Protein AF-A0A0L0BUT6-F1 (afdb_monomer_lite)

Foldseek 3Di:
DDDDDDDDDPPDPPPPPPPPPPPVPQAAEDEPAQVQDEEEDADADSQRHQYYHNANYAYAEYAAQRNQNHAEYHHAHYNHPYYHHNPNRHPYYHHYHD

Organism: Lucilia cuprina (NCBI:txid7375)

Structure (mmCIF, N/CA/C/O backbone):
data_AF-A0A0L0BUT6-F1
#
_entry.id   AF-A0A0L0BUT6-F1
#
loop_
_atom_site.group_PDB
_atom_site.id
_atom_site.type_symbol
_atom_site.label_atom_id
_atom_site.label_alt_id
_atom_site.label_comp_id
_atom_site.label_asym_id
_atom_site.label_entity_id
_atom_site.label_seq_id
_atom_site.pdbx_PDB_ins_code
_atom_site.Cartn_x
_atom_site.Cartn_y
_atom_site.Cartn_z
_atom_site.occupancy
_atom_site.B_iso_or_equiv
_atom_site.auth_seq_id
_atom_site.auth_comp_id
_atom_site.auth_asym_id
_atom_site.auth_atom_id
_atom_site.pdbx_PDB_model_num
ATOM 1 N N . MET A 1 1 ? 26.945 46.837 67.614 1.00 44.69 1 MET A N 1
ATOM 2 C CA . MET A 1 1 ? 27.084 45.726 66.651 1.00 44.69 1 MET A CA 1
ATOM 3 C C . MET A 1 1 ? 26.321 46.116 65.400 1.00 44.69 1 MET A C 1
ATOM 5 O O . MET A 1 1 ? 25.118 46.314 65.475 1.00 44.69 1 MET A O 1
ATOM 9 N N . LYS A 1 2 ? 27.062 46.406 64.328 1.00 36.34 2 LYS A N 1
ATOM 10 C CA . LYS A 1 2 ? 26.569 46.917 63.047 1.00 36.34 2 LYS A CA 1
ATOM 11 C C . LYS A 1 2 ? 26.302 45.736 62.104 1.00 36.34 2 LYS A C 1
ATOM 13 O O . LYS A 1 2 ? 27.149 44.863 61.997 1.00 36.34 2 LYS A O 1
ATOM 18 N N . THR A 1 3 ? 25.106 45.751 61.526 1.00 29.81 3 THR A N 1
ATOM 19 C CA . THR A 1 3 ? 24.750 45.540 60.112 1.00 29.81 3 THR A CA 1
ATOM 20 C C . THR A 1 3 ? 25.440 44.460 59.251 1.00 29.81 3 THR A C 1
ATOM 22 O O . THR A 1 3 ? 26.644 44.503 59.037 1.00 29.81 3 THR A O 1
ATOM 25 N N . ASN A 1 4 ? 24.560 43.695 58.582 1.00 29.67 4 ASN A N 1
ATOM 26 C CA . ASN A 1 4 ? 24.553 43.311 57.159 1.00 29.67 4 ASN A CA 1
ATOM 27 C C . ASN A 1 4 ? 25.234 42.035 56.623 1.00 29.67 4 ASN A C 1
ATOM 29 O O . ASN A 1 4 ? 26.307 41.623 57.037 1.00 29.67 4 ASN A O 1
ATOM 33 N N . GLU A 1 5 ? 24.542 41.531 55.586 1.00 42.84 5 GLU A N 1
ATOM 34 C CA . GLU A 1 5 ? 24.992 40.721 54.444 1.00 42.84 5 GLU A CA 1
ATOM 35 C C . GLU A 1 5 ? 25.026 39.191 54.580 1.00 42.84 5 GLU A C 1
ATOM 37 O O . GLU A 1 5 ? 26.068 38.566 54.743 1.00 42.84 5 GLU A O 1
ATOM 42 N N . LYS A 1 6 ? 23.867 38.570 54.310 1.00 43.19 6 LYS A N 1
ATOM 43 C CA . LYS A 1 6 ? 23.824 37.395 53.429 1.00 43.19 6 LYS A CA 1
ATOM 44 C C . LYS A 1 6 ? 22.771 37.579 52.341 1.00 43.19 6 LYS A C 1
ATOM 46 O O . LYS A 1 6 ? 21.588 37.770 52.600 1.00 43.19 6 LYS A O 1
ATOM 51 N N . LEU A 1 7 ? 23.291 37.590 51.124 1.00 46.34 7 LEU A N 1
ATOM 52 C CA . LEU A 1 7 ? 22.618 37.683 49.847 1.00 46.34 7 LEU A CA 1
ATOM 53 C C . LEU A 1 7 ? 22.160 36.271 49.456 1.00 46.34 7 LEU A C 1
ATOM 55 O O . LEU A 1 7 ? 22.895 35.572 48.769 1.00 46.34 7 LEU A O 1
ATOM 59 N N . ASP A 1 8 ? 20.979 35.840 49.897 1.00 47.28 8 ASP A N 1
ATOM 60 C CA . ASP A 1 8 ? 20.407 34.575 49.428 1.00 47.28 8 ASP A CA 1
ATOM 61 C C . ASP A 1 8 ? 19.383 34.869 48.331 1.00 47.28 8 ASP A C 1
ATOM 63 O O . ASP A 1 8 ? 18.284 35.382 48.545 1.00 47.28 8 ASP A O 1
ATOM 67 N N . GLN A 1 9 ? 19.838 34.609 47.109 1.00 44.16 9 GLN A N 1
ATOM 68 C CA . GLN A 1 9 ? 19.078 34.681 45.875 1.00 44.16 9 GLN A CA 1
ATOM 69 C C . GLN A 1 9 ? 17.807 33.836 46.012 1.00 44.16 9 GLN A C 1
ATOM 71 O O . GLN A 1 9 ? 17.872 32.662 46.372 1.00 44.16 9 GLN A O 1
ATOM 76 N N . GL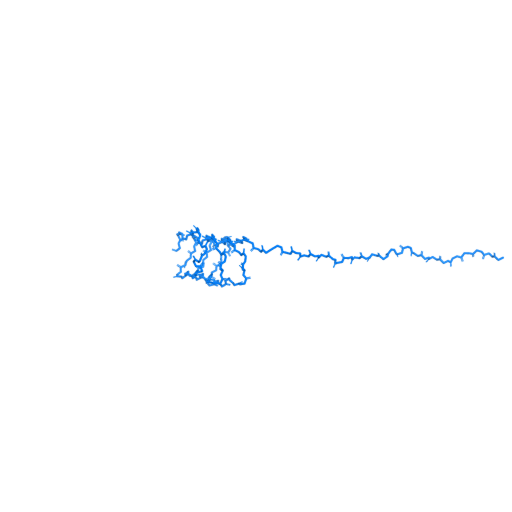N A 1 10 ? 16.654 34.411 45.666 1.00 43.03 10 GLN A N 1
ATOM 77 C CA . GLN A 1 10 ? 15.445 33.634 45.404 1.00 43.03 10 GLN A CA 1
ATOM 78 C C . GLN A 1 10 ? 15.656 32.809 44.127 1.00 43.03 10 GLN A C 1
ATOM 80 O O . GLN A 1 10 ? 15.236 33.203 43.042 1.00 43.03 10 GLN A O 1
ATOM 85 N N . GLN A 1 11 ? 16.322 31.662 44.242 1.00 48.66 11 GLN A N 1
ATOM 86 C CA . GLN A 1 11 ? 16.166 30.580 43.280 1.00 48.66 11 GLN A CA 1
ATOM 87 C C . GLN A 1 11 ? 14.950 29.771 43.723 1.00 48.66 11 GLN A C 1
ATOM 89 O O . GLN A 1 11 ? 15.016 28.933 44.618 1.00 48.66 11 GLN A O 1
ATOM 94 N N . GLN A 1 12 ? 13.812 30.075 43.099 1.00 43.03 12 GLN A N 1
ATOM 95 C CA . GLN A 1 12 ? 12.718 29.117 42.980 1.00 43.03 12 GLN A CA 1
ATOM 96 C C . GLN A 1 12 ? 13.322 27.814 42.436 1.00 43.03 12 GLN A C 1
ATOM 98 O O . GLN A 1 12 ? 14.081 27.889 41.462 1.00 43.03 12 GLN A O 1
ATOM 103 N N . PRO A 1 13 ? 13.013 26.627 42.983 1.00 42.94 13 PRO A N 1
ATOM 104 C CA . PRO A 1 13 ? 13.231 25.426 42.208 1.00 42.94 13 PRO A CA 1
ATOM 105 C C . PRO A 1 13 ? 12.336 25.566 40.977 1.00 42.94 13 PRO A C 1
ATOM 107 O O . PRO A 1 13 ? 11.113 25.452 41.059 1.00 42.94 13 PRO A O 1
ATOM 110 N N . VAL A 1 14 ? 12.942 25.845 39.823 1.00 52.25 14 VAL A N 1
ATOM 111 C CA . VAL A 1 14 ? 12.356 25.479 38.539 1.00 52.25 14 VAL A CA 1
ATOM 112 C C . VAL A 1 14 ? 12.303 23.959 38.532 1.00 52.25 14 VAL A C 1
ATOM 114 O O . VAL A 1 14 ? 13.162 23.276 37.983 1.00 52.25 14 VAL A O 1
ATOM 117 N N . ASN A 1 15 ? 11.283 23.427 39.202 1.00 47.84 15 ASN A N 1
ATOM 118 C CA . ASN A 1 15 ? 10.729 22.126 38.904 1.00 47.84 15 ASN A CA 1
ATOM 119 C C . ASN A 1 15 ? 10.201 22.237 37.474 1.00 47.84 15 ASN A C 1
ATOM 121 O O . ASN A 1 15 ? 9.024 22.502 37.241 1.00 47.84 15 ASN A O 1
ATOM 125 N N . GLY A 1 16 ? 11.111 22.095 36.512 1.00 45.97 16 GLY A N 1
ATOM 126 C CA . GLY A 1 16 ? 10.782 21.661 35.172 1.00 45.97 16 GLY A CA 1
ATOM 127 C C . GLY A 1 16 ? 10.235 20.255 35.316 1.00 45.97 16 GLY A C 1
ATOM 128 O O . GLY A 1 16 ? 10.974 19.280 35.225 1.00 45.97 16 GLY A O 1
ATOM 129 N N . SER A 1 17 ? 8.948 20.163 35.632 1.00 49.50 17 SER A N 1
ATOM 130 C CA . SER A 1 17 ? 8.168 18.953 35.479 1.00 49.50 17 SER A CA 1
ATOM 131 C C . SER A 1 17 ? 8.202 18.603 33.997 1.00 49.50 17 SER A C 1
ATOM 133 O O . SER A 1 17 ? 7.361 19.056 33.221 1.00 49.50 17 SER A O 1
ATOM 135 N N . SER A 1 18 ? 9.192 17.813 33.590 1.00 54.66 18 SER A N 1
ATOM 136 C CA . SER A 1 18 ? 9.127 16.992 32.387 1.00 54.66 18 SER A CA 1
ATOM 137 C C . SER A 1 18 ? 8.135 15.858 32.648 1.00 54.66 18 SER A C 1
ATOM 139 O O . SER A 1 18 ? 8.496 14.688 32.689 1.00 54.66 18 SER A O 1
ATOM 141 N N . ASP A 1 19 ? 6.890 16.238 32.913 1.00 48.06 19 ASP A N 1
ATOM 142 C CA . ASP A 1 19 ? 5.729 15.367 32.846 1.00 48.06 19 ASP A CA 1
ATOM 143 C C . ASP A 1 19 ? 4.998 15.715 31.547 1.00 48.06 19 ASP A C 1
ATOM 145 O O . ASP A 1 19 ? 3.839 16.119 31.517 1.00 48.06 19 ASP A O 1
ATOM 149 N N . SER A 1 20 ? 5.731 15.637 30.434 1.00 55.78 20 SER A N 1
ATOM 150 C CA . SER A 1 20 ? 5.107 15.421 29.141 1.00 55.78 20 SER A CA 1
ATOM 151 C C . SER A 1 20 ? 4.722 13.951 29.126 1.00 55.78 20 SER A C 1
ATOM 153 O O . SER A 1 20 ? 5.454 13.086 28.643 1.00 55.78 20 SER A O 1
ATOM 155 N N . SER A 1 21 ? 3.559 13.671 29.709 1.00 50.88 21 SER A N 1
ATOM 156 C CA . SER A 1 21 ? 2.720 12.553 29.308 1.00 50.88 21 SER A CA 1
ATOM 157 C C . SER A 1 21 ? 2.394 12.735 27.825 1.00 50.88 21 SER A C 1
ATOM 159 O O . SER A 1 21 ? 1.293 13.117 27.437 1.00 50.88 21 SER A O 1
ATOM 161 N N . ASP A 1 22 ? 3.391 12.483 26.978 1.00 56.47 22 ASP A N 1
ATOM 162 C CA . ASP A 1 22 ? 3.258 12.343 25.542 1.00 56.47 22 ASP A CA 1
ATOM 163 C C . ASP A 1 22 ? 2.472 11.052 25.315 1.00 56.47 22 ASP A C 1
ATOM 165 O O . ASP A 1 22 ? 2.999 10.016 24.910 1.00 56.47 22 ASP A O 1
ATOM 169 N N . GLN A 1 23 ? 1.169 11.095 25.598 1.00 58.72 23 GLN A N 1
ATOM 170 C CA . GLN A 1 23 ? 0.215 10.213 24.954 1.00 58.72 23 GLN A CA 1
ATOM 171 C C . GLN A 1 23 ? 0.212 10.599 23.476 1.00 58.72 23 GLN A C 1
ATOM 173 O O . GLN A 1 23 ? -0.698 11.277 22.995 1.00 58.72 23 GLN A O 1
ATOM 178 N N . GLN A 1 24 ? 1.269 10.208 22.758 1.00 64.56 24 GLN A N 1
ATOM 179 C CA . GLN A 1 24 ? 1.285 10.254 21.310 1.00 64.56 24 GLN A CA 1
ATOM 180 C C . GLN A 1 24 ? 0.128 9.378 20.860 1.00 64.56 24 GLN A C 1
ATOM 182 O O . GLN A 1 24 ? 0.138 8.155 21.005 1.00 64.56 24 GLN A O 1
ATOM 187 N N . GLN A 1 25 ? -0.922 10.046 20.395 1.00 76.25 25 GLN A N 1
ATOM 188 C CA . GLN A 1 25 ? -2.069 9.378 19.820 1.00 76.25 25 GLN A CA 1
ATOM 189 C C . GLN A 1 25 ? -1.562 8.495 18.677 1.00 76.25 25 GLN A C 1
ATOM 191 O O . GLN A 1 25 ? -0.715 8.939 17.894 1.00 76.25 25 GLN A O 1
ATOM 196 N N . PRO A 1 26 ? -2.039 7.245 18.580 1.00 88.31 26 PRO A N 1
ATOM 197 C CA . PRO A 1 26 ? -1.562 6.340 17.553 1.00 88.31 26 PRO A CA 1
ATOM 198 C C . PRO A 1 26 ? -1.823 6.934 16.164 1.00 88.31 26 PRO A C 1
ATOM 200 O O . PRO A 1 26 ? -2.894 7.488 15.904 1.00 88.31 26 PRO A O 1
ATOM 203 N N . LEU A 1 27 ? -0.836 6.827 15.272 1.00 89.62 27 LEU A N 1
ATOM 204 C CA . LEU A 1 27 ? -0.925 7.370 13.920 1.00 89.62 27 LEU A CA 1
ATOM 205 C C . LEU A 1 27 ? -2.010 6.631 13.126 1.00 89.62 27 LEU A C 1
ATOM 207 O O . LEU A 1 27 ? -1.913 5.424 12.918 1.00 89.62 27 LEU A O 1
ATOM 211 N N . LYS A 1 28 ? -3.033 7.369 12.679 1.00 95.25 28 LYS A N 1
ATOM 212 C CA . LYS A 1 28 ? -4.164 6.817 11.910 1.00 95.25 28 LYS A CA 1
ATOM 213 C C . LYS A 1 28 ? -4.068 7.064 10.413 1.00 95.25 28 LYS A C 1
ATOM 215 O O . LYS A 1 28 ? -4.559 6.264 9.628 1.00 95.25 28 LYS A O 1
ATOM 220 N N . SER A 1 29 ? -3.442 8.168 10.022 1.00 96.00 29 SER A N 1
ATOM 221 C CA . SER A 1 29 ? -3.295 8.563 8.627 1.00 96.00 29 SER A CA 1
ATOM 222 C C . SER A 1 29 ? -1.860 8.975 8.367 1.00 96.00 29 SER A C 1
ATOM 224 O O . SER A 1 29 ? -1.263 9.692 9.174 1.00 96.00 29 SER A O 1
ATOM 226 N N . PHE A 1 30 ? -1.311 8.509 7.253 1.00 95.12 30 PHE A N 1
ATOM 227 C CA . PHE A 1 30 ? 0.035 8.846 6.829 1.00 95.12 30 PHE A CA 1
ATOM 228 C C . PHE A 1 30 ? 0.080 9.029 5.316 1.00 95.12 30 PHE A C 1
ATOM 230 O O . PHE A 1 30 ? -0.536 8.269 4.569 1.00 95.12 30 PHE A O 1
ATOM 237 N N . SER A 1 31 ? 0.804 10.053 4.871 1.00 96.31 31 SER A N 1
ATOM 238 C CA . SER A 1 31 ? 0.957 10.374 3.458 1.00 96.31 31 SER A CA 1
ATOM 239 C C . SER A 1 31 ? 2.428 10.521 3.113 1.00 96.31 31 SER A C 1
ATOM 241 O O . SER A 1 31 ? 3.157 11.282 3.745 1.00 96.31 31 SER A O 1
ATOM 243 N N . LEU A 1 32 ? 2.824 9.795 2.078 1.00 95.50 32 LEU A N 1
ATOM 244 C CA . LEU A 1 32 ? 4.117 9.833 1.418 1.00 95.50 32 LEU A CA 1
ATOM 245 C C . LEU A 1 32 ? 3.970 10.283 -0.039 1.00 95.50 32 LEU A C 1
ATOM 247 O O . LEU A 1 32 ? 4.856 10.025 -0.853 1.00 95.50 32 LEU A O 1
ATOM 251 N N . LYS A 1 33 ? 2.868 10.954 -0.379 1.00 97.44 33 LYS A N 1
ATOM 252 C CA . LYS A 1 33 ? 2.598 11.418 -1.737 1.00 97.44 33 LYS A CA 1
ATOM 253 C C . LYS A 1 33 ? 3.740 12.286 -2.287 1.00 97.44 33 LYS A C 1
ATOM 255 O O . LYS A 1 33 ? 4.145 13.230 -1.611 1.00 97.44 33 LYS A O 1
ATOM 260 N N . GLY A 1 34 ? 4.190 12.026 -3.516 1.00 97.50 34 GLY A N 1
ATOM 261 C CA . GLY A 1 34 ? 5.071 12.953 -4.239 1.00 97.50 34 GLY A CA 1
ATOM 262 C C . GLY A 1 34 ? 6.521 13.001 -3.745 1.00 97.50 34 GLY A C 1
ATOM 263 O O . GLY A 1 34 ? 7.143 14.058 -3.814 1.00 97.50 34 GLY A O 1
ATOM 264 N N . ASN A 1 35 ? 7.062 11.894 -3.226 1.00 95.44 35 ASN A N 1
ATOM 265 C CA . ASN A 1 35 ? 8.389 11.842 -2.595 1.00 95.44 35 ASN A CA 1
ATOM 266 C C . ASN A 1 35 ? 9.455 11.089 -3.411 1.00 95.44 35 ASN A C 1
ATOM 268 O O . ASN A 1 35 ? 10.515 10.779 -2.872 1.00 95.44 35 ASN A O 1
ATOM 272 N N . GLN A 1 36 ? 9.200 10.799 -4.695 1.00 95.75 36 GLN A N 1
ATOM 273 C CA . GLN A 1 36 ? 10.126 10.073 -5.587 1.00 95.75 36 GLN A CA 1
ATOM 274 C C . GLN A 1 36 ? 10.627 8.740 -4.993 1.00 95.75 36 GLN A C 1
ATOM 276 O O . GLN A 1 36 ? 11.732 8.281 -5.287 1.00 95.75 36 GLN A O 1
ATOM 281 N N . LEU A 1 37 ? 9.830 8.123 -4.116 1.00 95.06 37 LEU A N 1
ATOM 282 C CA . LEU A 1 37 ? 10.181 6.864 -3.467 1.00 95.06 37 LEU A CA 1
ATOM 283 C C . LEU A 1 37 ? 10.224 5.757 -4.517 1.00 95.06 37 LEU A C 1
ATOM 285 O O . LEU A 1 37 ? 9.340 5.698 -5.360 1.00 95.06 37 LEU A O 1
ATOM 289 N N . SER A 1 38 ? 11.226 4.885 -4.473 1.00 95.12 38 SER A N 1
ATOM 290 C CA . SER A 1 38 ? 11.406 3.820 -5.465 1.00 95.12 38 SER A CA 1
ATOM 291 C C . SER A 1 38 ? 11.774 2.491 -4.815 1.00 95.12 38 SER A C 1
ATOM 293 O O . SER A 1 38 ? 12.165 2.434 -3.647 1.00 95.12 38 SER A O 1
ATOM 295 N N . GLY A 1 39 ? 11.640 1.407 -5.579 1.00 94.06 39 GLY A N 1
ATOM 296 C CA . GLY A 1 39 ? 11.935 0.057 -5.107 1.00 94.06 39 GLY A CA 1
ATOM 297 C C . GLY A 1 39 ? 10.814 -0.511 -4.237 1.00 94.06 39 GLY A C 1
ATOM 298 O O . GLY A 1 39 ? 9.656 -0.529 -4.650 1.00 94.06 39 GLY A O 1
ATOM 299 N N . SER A 1 40 ? 11.161 -1.012 -3.049 1.00 91.19 40 SER A N 1
ATOM 300 C CA . SER A 1 40 ? 10.244 -1.734 -2.161 1.00 91.19 40 SER A CA 1
ATOM 301 C C . SER A 1 40 ? 10.055 -1.013 -0.830 1.00 91.19 40 SER A C 1
ATOM 303 O O . SER A 1 40 ? 11.030 -0.563 -0.225 1.00 91.19 40 SER A O 1
ATOM 305 N N . ILE A 1 41 ? 8.808 -0.930 -0.357 1.00 85.50 41 ILE A N 1
ATOM 306 C CA . ILE A 1 41 ? 8.493 -0.463 0.995 1.00 85.50 41 ILE A CA 1
ATOM 307 C C . ILE A 1 41 ? 7.854 -1.590 1.797 1.00 85.50 41 ILE A C 1
ATOM 309 O O . ILE A 1 41 ? 6.928 -2.257 1.337 1.00 85.50 41 ILE A O 1
ATOM 313 N N . LEU A 1 42 ? 8.343 -1.747 3.024 1.00 85.44 42 LEU A N 1
ATOM 314 C CA . LEU A 1 42 ? 7.746 -2.591 4.045 1.00 85.44 42 LEU A CA 1
ATOM 315 C C . LEU A 1 42 ? 7.246 -1.683 5.167 1.00 85.44 42 LEU A C 1
ATOM 317 O O . LEU A 1 42 ? 8.052 -1.057 5.862 1.00 85.44 42 LEU A O 1
ATOM 321 N N . ILE A 1 43 ? 5.927 -1.601 5.348 1.00 79.00 43 ILE A N 1
ATOM 322 C CA . ILE A 1 43 ? 5.325 -0.821 6.438 1.00 79.00 43 ILE A CA 1
ATOM 323 C C . ILE A 1 43 ? 4.739 -1.777 7.477 1.00 79.00 43 ILE A C 1
ATOM 325 O O . ILE A 1 43 ? 3.652 -2.331 7.307 1.00 79.00 43 ILE A O 1
ATOM 329 N N . GLY A 1 44 ? 5.463 -1.929 8.586 1.00 77.44 44 GLY A N 1
ATOM 330 C CA . GLY A 1 44 ? 5.075 -2.755 9.729 1.00 77.44 44 GLY A CA 1
ATOM 331 C C . GLY A 1 44 ? 4.854 -1.962 11.012 1.00 77.44 44 GLY A C 1
ATOM 332 O O . GLY A 1 44 ? 5.274 -0.816 11.134 1.00 77.44 44 GLY A O 1
ATOM 333 N N . ASN A 1 45 ? 4.199 -2.592 11.989 1.00 79.94 45 ASN A N 1
ATOM 334 C CA . ASN A 1 45 ? 3.967 -2.076 13.348 1.00 79.94 45 ASN A CA 1
ATOM 335 C C . ASN A 1 45 ? 3.093 -0.815 13.478 1.00 79.94 45 ASN A C 1
ATOM 337 O O . ASN A 1 45 ? 2.960 -0.274 14.576 1.00 79.94 45 ASN A O 1
ATOM 341 N N . TYR A 1 46 ? 2.410 -0.391 12.416 1.00 88.88 46 TYR A N 1
ATOM 342 C CA . TYR A 1 46 ? 1.395 0.661 12.488 1.00 88.88 46 TYR A CA 1
ATOM 343 C C . TYR A 1 46 ? 0.001 0.066 12.700 1.00 88.88 46 TYR A C 1
ATOM 345 O O . TYR A 1 46 ? -0.884 0.159 11.853 1.00 88.88 46 TYR A O 1
ATOM 353 N N . ASN A 1 47 ? -0.193 -0.543 13.872 1.00 87.44 47 ASN A N 1
ATOM 354 C CA . ASN A 1 47 ? -1.396 -1.313 14.221 1.00 87.44 47 ASN A CA 1
ATOM 355 C C . ASN A 1 47 ? -2.701 -0.504 14.232 1.00 87.44 47 ASN A C 1
ATOM 357 O O . ASN A 1 47 ? -3.764 -1.091 14.371 1.00 87.44 47 ASN A O 1
ATOM 361 N N . TYR A 1 48 ? -2.626 0.820 14.120 1.00 94.06 48 TYR A N 1
ATOM 362 C CA . TYR A 1 48 ? -3.776 1.723 14.140 1.00 94.06 48 TYR A CA 1
ATOM 363 C C . TYR A 1 48 ? -3.889 2.572 12.870 1.00 94.06 48 TYR A C 1
ATOM 365 O O . TYR A 1 48 ? -4.755 3.444 12.806 1.00 94.06 48 TYR A O 1
ATOM 373 N N . LEU A 1 49 ? -3.013 2.355 11.882 1.00 95.75 49 LEU A N 1
ATOM 374 C CA . LEU A 1 49 ? -3.055 3.103 10.634 1.00 95.75 49 LEU A CA 1
ATOM 375 C C . LEU A 1 49 ? -4.229 2.606 9.799 1.00 95.75 49 LEU A C 1
ATOM 377 O O . LEU A 1 49 ? -4.252 1.452 9.378 1.00 95.75 49 LEU A O 1
ATOM 381 N N . THR A 1 50 ? -5.185 3.496 9.563 1.00 97.25 50 THR A N 1
ATOM 382 C CA . THR A 1 50 ? -6.387 3.222 8.776 1.00 97.25 50 THR A CA 1
ATOM 383 C C . THR A 1 50 ? -6.308 3.823 7.379 1.00 97.25 50 THR A C 1
ATOM 385 O O . THR A 1 50 ? -7.008 3.365 6.479 1.00 97.25 50 THR A O 1
ATOM 388 N N . GLN A 1 51 ? -5.440 4.815 7.158 1.00 98.06 51 GLN A N 1
ATOM 389 C CA . GLN A 1 51 ? -5.289 5.480 5.865 1.00 98.06 51 GLN A CA 1
ATOM 390 C C . GLN A 1 51 ? -3.818 5.629 5.480 1.00 98.06 51 GLN A C 1
ATOM 392 O O . GLN A 1 51 ? -3.032 6.221 6.224 1.00 98.06 51 GLN A O 1
ATOM 397 N N . LEU A 1 52 ? -3.469 5.144 4.292 1.00 97.31 52 LEU A N 1
ATOM 398 C CA . LEU A 1 52 ? -2.142 5.292 3.712 1.00 97.31 52 LEU A CA 1
ATOM 399 C C . LEU A 1 52 ? -2.240 5.861 2.296 1.00 97.31 52 LEU A C 1
ATOM 401 O O . LEU A 1 52 ? -2.983 5.358 1.454 1.00 97.31 52 LEU A O 1
ATOM 405 N N . GLU A 1 53 ? -1.458 6.901 2.045 1.00 97.94 53 GLU A N 1
ATOM 406 C CA . GLU A 1 53 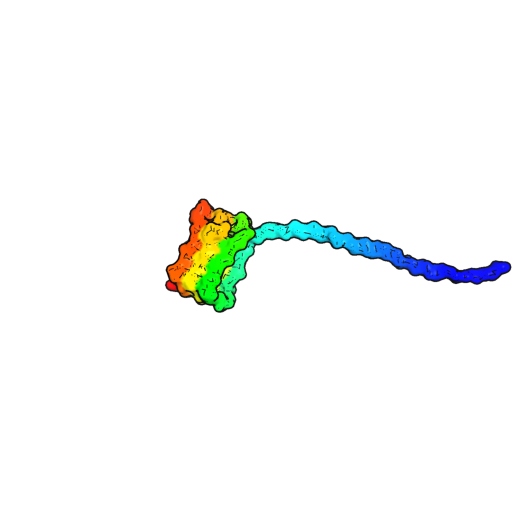? -1.302 7.528 0.738 1.00 97.94 53 GLU A CA 1
ATOM 407 C C . GLU A 1 53 ? 0.168 7.456 0.313 1.00 97.94 53 GLU A C 1
ATOM 409 O O . GLU A 1 53 ? 1.037 7.993 0.995 1.00 97.94 53 GLU A O 1
ATOM 414 N N . VAL A 1 54 ? 0.450 6.803 -0.810 1.00 97.50 54 VAL A N 1
ATOM 415 C CA . VAL A 1 54 ? 1.792 6.691 -1.408 1.00 97.50 54 VAL A CA 1
ATOM 416 C C . VAL A 1 54 ? 1.793 7.044 -2.898 1.00 97.50 54 VAL A C 1
ATOM 418 O O . VAL A 1 54 ? 2.736 6.704 -3.611 1.00 97.50 54 VAL A O 1
ATOM 421 N N . SER A 1 55 ? 0.74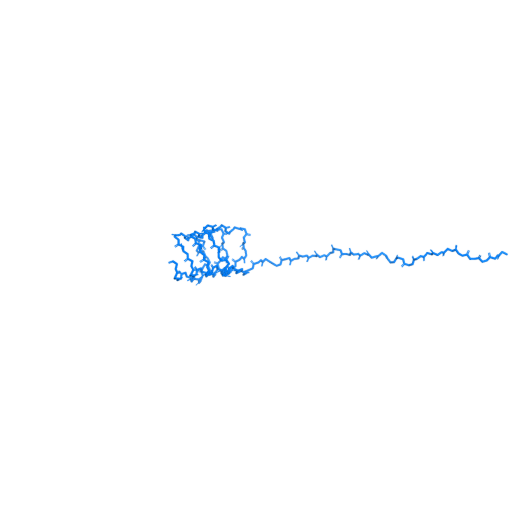5 7.697 -3.398 1.00 98.31 55 SER A N 1
ATOM 422 C CA . SER A 1 55 ? 0.623 8.034 -4.817 1.00 98.31 55 SER A CA 1
ATOM 423 C C . SER A 1 55 ? 1.725 8.981 -5.297 1.00 98.31 55 SER A C 1
ATOM 425 O O . SER A 1 55 ? 2.339 9.692 -4.501 1.00 98.31 55 SER A O 1
ATOM 427 N N . GLU A 1 56 ? 1.930 9.042 -6.611 1.00 98.25 56 GLU A N 1
ATOM 428 C CA . GLU A 1 56 ? 2.927 9.922 -7.247 1.00 98.25 56 GLU A CA 1
ATOM 429 C C . GLU A 1 56 ? 4.351 9.640 -6.735 1.00 98.25 56 GLU A C 1
ATOM 431 O O . GLU A 1 56 ? 5.087 10.532 -6.310 1.00 98.25 56 GLU A O 1
ATOM 436 N N . ASN A 1 57 ? 4.728 8.367 -6.746 1.00 97.94 57 ASN A N 1
ATOM 437 C CA . ASN A 1 57 ? 6.079 7.902 -6.453 1.00 97.94 57 ASN A CA 1
ATOM 438 C C . ASN A 1 57 ? 6.527 6.952 -7.585 1.00 97.94 57 ASN A C 1
ATOM 440 O O . ASN A 1 57 ? 5.959 6.936 -8.673 1.00 97.94 57 ASN A O 1
ATOM 444 N N . GLU A 1 58 ? 7.587 6.191 -7.369 1.00 97.94 58 GLU A N 1
ATOM 445 C CA . GLU A 1 58 ? 8.153 5.229 -8.316 1.00 97.94 58 GLU A CA 1
ATOM 446 C C . GLU A 1 58 ? 8.274 3.834 -7.681 1.00 97.94 58 GLU A C 1
ATOM 448 O O . GLU A 1 58 ? 9.203 3.081 -7.975 1.00 97.94 58 GLU A O 1
ATOM 453 N N . MET A 1 59 ? 7.361 3.500 -6.765 1.00 97.38 59 MET A N 1
ATOM 454 C CA . MET A 1 59 ? 7.382 2.235 -6.032 1.00 97.38 59 MET A CA 1
ATOM 455 C C . MET A 1 59 ? 7.120 1.055 -6.965 1.00 97.38 59 MET A C 1
ATOM 457 O O . MET A 1 59 ? 6.171 1.087 -7.744 1.00 97.38 59 MET A O 1
ATOM 461 N N . GLU A 1 60 ? 7.916 -0.002 -6.829 1.00 97.75 60 GLU A N 1
ATOM 462 C CA . GLU A 1 60 ? 7.773 -1.258 -7.576 1.00 97.75 60 GLU A CA 1
ATOM 463 C C . GLU A 1 60 ? 7.094 -2.340 -6.732 1.00 97.75 60 GLU A C 1
ATOM 465 O O . GLU A 1 60 ? 6.316 -3.141 -7.248 1.00 97.75 60 GLU A O 1
ATOM 470 N N . VAL A 1 61 ? 7.352 -2.348 -5.422 1.00 97.69 61 VAL A N 1
ATOM 471 C CA . VAL A 1 61 ? 6.782 -3.324 -4.487 1.00 97.69 61 VAL A CA 1
ATOM 472 C C . VAL A 1 61 ? 6.228 -2.610 -3.262 1.00 97.69 61 VAL A C 1
ATOM 474 O O . VAL A 1 61 ? 6.936 -1.857 -2.587 1.00 97.69 61 VAL A O 1
ATOM 477 N N . LEU A 1 62 ? 4.969 -2.888 -2.940 1.00 96.31 62 LEU A N 1
ATOM 478 C CA . LEU A 1 62 ? 4.316 -2.408 -1.728 1.00 96.31 62 LEU A CA 1
ATOM 479 C C . LEU A 1 62 ? 3.910 -3.592 -0.842 1.00 96.31 62 LEU A C 1
ATOM 481 O O . LEU A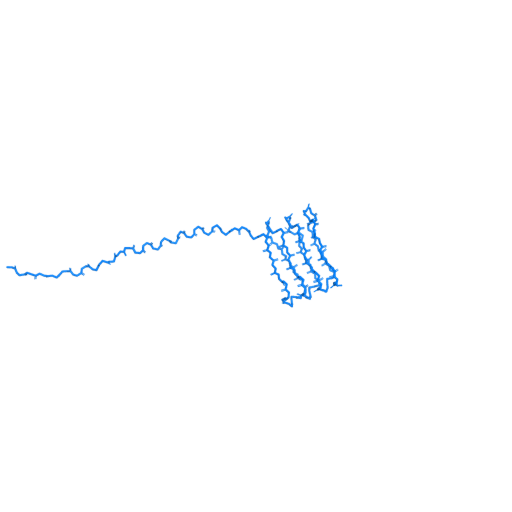 1 62 ? 2.923 -4.270 -1.131 1.00 96.31 62 LEU A O 1
ATOM 485 N N . ASP A 1 63 ? 4.643 -3.815 0.252 1.00 96.00 63 ASP A N 1
ATOM 486 C CA . ASP A 1 63 ? 4.263 -4.790 1.278 1.00 96.00 63 ASP A CA 1
ATOM 487 C C . ASP A 1 63 ? 3.621 -4.101 2.485 1.00 96.00 63 ASP A C 1
ATOM 489 O O . ASP A 1 63 ? 4.277 -3.473 3.325 1.00 96.00 63 ASP A O 1
ATOM 493 N N . LEU A 1 64 ? 2.300 -4.234 2.554 1.00 95.25 64 LEU A N 1
ATOM 494 C CA . LEU A 1 64 ? 1.430 -3.696 3.594 1.00 95.25 64 LEU A CA 1
ATOM 495 C C . LEU A 1 64 ? 0.670 -4.824 4.315 1.00 95.25 64 LEU A C 1
ATOM 497 O O . LEU A 1 64 ? -0.354 -4.587 4.963 1.00 95.25 64 LEU A O 1
ATOM 501 N N . SER A 1 65 ? 1.152 -6.066 4.213 1.00 94.25 65 SER A N 1
ATOM 502 C CA . SER A 1 65 ? 0.508 -7.262 4.777 1.00 94.25 65 SER A CA 1
ATOM 503 C C . SER A 1 65 ? 0.380 -7.234 6.309 1.00 94.25 65 SER A C 1
ATOM 505 O O . SER A 1 65 ? -0.523 -7.852 6.880 1.00 94.25 65 SER A O 1
ATOM 507 N N . SER A 1 66 ? 1.228 -6.464 6.994 1.00 93.69 66 SER A N 1
ATOM 508 C CA . SER A 1 66 ? 1.165 -6.260 8.446 1.00 93.69 66 SER A CA 1
ATOM 509 C C . SER A 1 66 ? 0.155 -5.203 8.905 1.00 93.69 66 SER A C 1
ATOM 511 O O . SER A 1 66 ? -0.101 -5.094 10.105 1.00 93.69 66 SER A O 1
ATOM 513 N N . LEU A 1 67 ? -0.435 -4.416 7.999 1.00 94.81 67 LEU A N 1
ATOM 514 C CA . LEU A 1 67 ? -1.344 -3.323 8.360 1.00 94.81 67 LEU A CA 1
ATOM 515 C C . LEU A 1 67 ? -2.785 -3.813 8.526 1.00 94.81 67 LEU A C 1
ATOM 517 O O . LEU A 1 67 ? -3.658 -3.555 7.704 1.00 94.81 67 LEU A O 1
ATOM 521 N N . ALA A 1 68 ? -3.039 -4.521 9.627 1.00 94.06 68 ALA A N 1
ATOM 522 C CA . ALA A 1 68 ? -4.324 -5.172 9.879 1.00 94.06 68 ALA A CA 1
ATOM 523 C C . ALA A 1 68 ? -5.523 -4.210 9.970 1.00 94.06 68 ALA A C 1
ATOM 525 O O . ALA A 1 68 ? -6.644 -4.644 9.735 1.00 94.06 68 ALA A O 1
ATOM 526 N N . GLN A 1 69 ? -5.315 -2.936 10.318 1.00 96.12 69 GLN A N 1
ATOM 527 C CA . GLN A 1 69 ? -6.380 -1.928 10.435 1.00 96.12 69 GLN A CA 1
ATOM 528 C C . GLN A 1 69 ? -6.486 -1.011 9.209 1.00 96.12 69 GLN A C 1
ATOM 530 O O . GLN A 1 69 ? -7.237 -0.043 9.253 1.00 96.12 69 GLN A O 1
ATOM 535 N N . LEU A 1 70 ? -5.743 -1.275 8.126 1.00 97.00 70 LEU A N 1
ATOM 536 C CA . LEU A 1 70 ? -5.786 -0.412 6.949 1.00 97.00 70 LEU A CA 1
ATOM 537 C C . LEU A 1 70 ? -7.162 -0.503 6.279 1.00 97.00 70 LEU A C 1
ATOM 539 O O . LEU A 1 70 ? -7.605 -1.581 5.890 1.00 97.00 70 LEU A O 1
ATOM 543 N N . GLU A 1 71 ? -7.819 0.644 6.132 1.00 98.31 71 GLU A N 1
ATOM 544 C CA . GLU A 1 71 ? -9.142 0.768 5.517 1.00 98.31 71 GLU A CA 1
ATOM 545 C C . GLU A 1 71 ? -9.050 1.408 4.131 1.00 98.31 71 GLU A C 1
ATOM 547 O O . GLU A 1 71 ? -9.763 1.016 3.208 1.00 98.31 71 GLU A O 1
ATOM 552 N N . THR A 1 72 ? -8.174 2.405 3.984 1.00 98.50 72 THR A N 1
ATOM 553 C CA . THR A 1 72 ? -7.978 3.155 2.742 1.00 98.50 72 THR A CA 1
ATOM 554 C C . THR A 1 72 ? -6.520 3.120 2.315 1.00 98.50 72 THR A C 1
ATOM 556 O O . THR A 1 72 ? -5.643 3.585 3.048 1.00 98.50 72 THR A O 1
ATOM 559 N N . LEU A 1 73 ? -6.280 2.648 1.094 1.00 98.25 73 LEU A N 1
ATOM 560 C CA . LEU A 1 73 ? -4.992 2.751 0.419 1.00 98.25 73 LEU A CA 1
ATOM 561 C C . LEU A 1 73 ? -5.136 3.537 -0.881 1.00 98.25 73 LEU A C 1
ATOM 563 O O . LEU A 1 73 ? -5.980 3.224 -1.723 1.00 98.25 73 LEU A O 1
ATOM 567 N N . LYS A 1 74 ? -4.263 4.523 -1.053 1.00 98.50 74 LYS A N 1
ATOM 568 C CA . LYS A 1 74 ? -4.046 5.221 -2.315 1.00 98.50 74 LYS A CA 1
ATOM 569 C C . LYS A 1 74 ? -2.596 5.022 -2.737 1.00 98.50 74 LYS A C 1
ATOM 571 O O . LYS A 1 74 ? -1.680 5.382 -2.001 1.00 98.50 74 LYS A O 1
ATOM 576 N N . CYS A 1 75 ? -2.394 4.393 -3.883 1.00 97.88 75 CYS A N 1
ATOM 577 C CA . CYS A 1 75 ? -1.076 4.097 -4.433 1.00 97.88 75 CYS A CA 1
ATOM 578 C C . CYS A 1 75 ? -1.011 4.333 -5.946 1.00 97.88 75 CYS A C 1
ATOM 580 O O . CYS A 1 75 ? -0.208 3.709 -6.637 1.00 97.88 75 CYS A O 1
ATOM 582 N N . SER A 1 76 ? -1.845 5.235 -6.465 1.00 98.50 76 SER A N 1
ATOM 583 C CA . SER A 1 76 ? -1.877 5.575 -7.886 1.00 98.50 76 SER A CA 1
ATOM 584 C C . SER A 1 76 ? -0.583 6.240 -8.346 1.00 98.50 76 SER A C 1
ATOM 586 O O . SER A 1 76 ? 0.120 6.856 -7.546 1.00 98.50 76 SER A O 1
ATOM 588 N N . HIS A 1 77 ? -0.277 6.187 -9.640 1.00 98.25 77 HIS A N 1
ATOM 589 C CA . HIS A 1 77 ? 0.932 6.825 -10.179 1.00 98.25 77 HIS A CA 1
ATOM 590 C C . HIS A 1 77 ? 2.211 6.342 -9.475 1.00 98.25 77 HIS A C 1
ATOM 592 O O . HIS A 1 77 ? 2.985 7.149 -8.961 1.00 98.25 77 HIS A O 1
ATOM 598 N N . ASN A 1 78 ? 2.391 5.022 -9.417 1.00 98.25 78 ASN A N 1
ATOM 599 C CA . ASN A 1 78 ? 3.652 4.368 -9.069 1.00 98.25 78 ASN A CA 1
ATOM 600 C C . ASN A 1 78 ? 4.114 3.488 -10.248 1.00 98.25 78 ASN A C 1
ATOM 602 O O . ASN A 1 78 ? 3.772 3.771 -11.395 1.00 98.25 78 ASN A O 1
ATOM 606 N N . LYS A 1 79 ? 4.951 2.479 -9.986 1.00 97.88 79 LYS A N 1
ATOM 607 C CA . LYS A 1 79 ? 5.431 1.483 -10.956 1.00 97.88 79 LYS A CA 1
ATOM 608 C C . LYS A 1 79 ? 5.182 0.068 -10.420 1.00 97.88 79 LYS A C 1
ATOM 610 O O . LYS A 1 79 ? 6.047 -0.801 -10.530 1.00 97.88 79 LYS A O 1
ATOM 615 N N . LEU A 1 80 ? 4.056 -0.127 -9.725 1.00 97.69 80 LEU A N 1
ATOM 616 C CA . LEU A 1 80 ? 3.835 -1.309 -8.895 1.00 97.69 80 LEU A CA 1
ATOM 617 C C . LEU A 1 80 ? 3.760 -2.585 -9.735 1.00 97.69 80 LEU A C 1
ATOM 619 O O . LEU A 1 80 ? 2.837 -2.788 -10.519 1.00 97.69 80 LEU A O 1
ATOM 623 N N . LEU A 1 81 ? 4.709 -3.481 -9.489 1.00 97.31 81 LEU A N 1
ATOM 624 C CA . LEU A 1 81 ? 4.724 -4.857 -9.974 1.00 97.31 81 LEU A CA 1
ATOM 625 C C . LEU A 1 81 ? 4.080 -5.804 -8.957 1.00 97.31 81 LEU A C 1
ATOM 627 O O . LEU A 1 81 ? 3.508 -6.825 -9.337 1.00 97.31 81 LEU A O 1
ATOM 631 N N . GLU A 1 82 ? 4.163 -5.463 -7.668 1.00 97.44 82 GLU A N 1
ATOM 632 C CA . GLU A 1 82 ? 3.643 -6.280 -6.577 1.00 97.44 82 GLU A CA 1
ATOM 633 C C . GLU A 1 82 ? 2.996 -5.425 -5.479 1.00 97.44 82 GLU A C 1
ATOM 635 O O . GLU A 1 82 ? 3.547 -4.420 -5.022 1.00 97.44 82 GLU A O 1
ATOM 640 N N . LEU A 1 83 ? 1.814 -5.859 -5.037 1.00 96.38 83 LEU A N 1
ATOM 641 C CA . LEU A 1 83 ? 1.055 -5.254 -3.948 1.00 96.38 83 LEU A CA 1
ATOM 642 C C . LEU A 1 83 ? 0.556 -6.353 -3.008 1.00 96.38 83 LEU A C 1
ATOM 644 O O . LEU A 1 83 ? -0.320 -7.140 -3.370 1.00 96.38 83 LEU A O 1
ATOM 648 N N . MET A 1 84 ? 1.088 -6.379 -1.788 1.00 96.38 84 MET A N 1
ATOM 649 C CA . MET A 1 84 ? 0.667 -7.290 -0.725 1.00 96.38 84 MET A CA 1
ATOM 650 C C . MET A 1 84 ? -0.107 -6.522 0.343 1.00 96.38 84 MET A C 1
ATOM 652 O O . MET A 1 84 ? 0.369 -5.524 0.883 1.00 96.38 84 MET A O 1
ATOM 656 N N . LEU A 1 85 ? -1.316 -6.990 0.659 1.00 94.12 85 LEU A N 1
ATOM 657 C CA . LEU A 1 85 ? -2.243 -6.307 1.561 1.00 94.12 85 LEU A CA 1
ATOM 658 C C . LEU A 1 85 ? -2.844 -7.261 2.583 1.00 94.12 85 LEU A C 1
ATOM 660 O O . LEU A 1 85 ? -3.178 -8.403 2.267 1.00 94.12 85 LEU A O 1
ATOM 664 N N . ASN A 1 86 ? -3.099 -6.738 3.782 1.00 93.44 86 ASN A N 1
ATOM 665 C CA . ASN A 1 86 ? -4.085 -7.335 4.669 1.00 93.44 86 ASN A CA 1
ATOM 666 C C . ASN A 1 86 ? -5.486 -6.863 4.260 1.00 93.44 86 ASN A C 1
ATOM 668 O O . ASN A 1 86 ? -5.911 -5.764 4.606 1.00 93.44 86 ASN A O 1
ATOM 672 N N . GLY A 1 87 ? -6.212 -7.691 3.514 1.00 88.25 87 GLY A N 1
ATOM 673 C CA . GLY A 1 87 ? -7.542 -7.341 3.006 1.00 88.25 87 GLY A CA 1
ATOM 674 C C . GLY A 1 87 ? -8.665 -7.321 4.050 1.00 88.25 87 GLY A C 1
ATOM 675 O O . GLY A 1 87 ? -9.810 -7.105 3.670 1.00 88.25 87 GLY A O 1
ATOM 676 N N . SER A 1 88 ? -8.386 -7.562 5.337 1.00 93.88 88 SER A N 1
ATOM 677 C CA . SER A 1 88 ? -9.436 -7.790 6.346 1.00 93.88 88 SER A CA 1
ATOM 678 C C . SER A 1 88 ? -10.340 -6.578 6.592 1.00 93.88 88 SER A C 1
ATOM 680 O O . SER A 1 88 ? -11.512 -6.765 6.902 1.00 93.88 88 SER A O 1
ATOM 682 N N . ASN A 1 89 ? -9.808 -5.358 6.458 1.00 96.44 89 ASN A N 1
ATOM 683 C CA . ASN A 1 89 ? -10.528 -4.110 6.746 1.00 96.44 89 ASN A CA 1
ATOM 684 C C . ASN A 1 89 ? -10.543 -3.114 5.572 1.00 96.44 89 ASN A C 1
ATOM 686 O O . ASN A 1 89 ? -11.088 -2.020 5.713 1.00 96.44 89 ASN A O 1
ATOM 690 N N . ILE A 1 90 ? -9.986 -3.472 4.408 1.00 97.44 90 ILE A N 1
ATOM 691 C CA . ILE A 1 90 ? -9.924 -2.569 3.251 1.00 97.44 90 ILE A CA 1
ATOM 692 C C . ILE A 1 90 ? -11.334 -2.285 2.731 1.00 97.44 90 ILE A C 1
ATOM 694 O O . ILE A 1 90 ? -12.076 -3.188 2.351 1.00 97.44 90 ILE A O 1
ATOM 698 N N . THR A 1 91 ? -11.676 -1.002 2.663 1.00 98.00 91 THR A N 1
ATOM 699 C CA . THR A 1 91 ? -12.940 -0.498 2.109 1.00 98.00 91 THR A CA 1
ATOM 700 C C . THR A 1 91 ? -12.723 0.339 0.853 1.00 98.00 91 THR A C 1
ATOM 702 O O . THR A 1 91 ? -13.629 0.45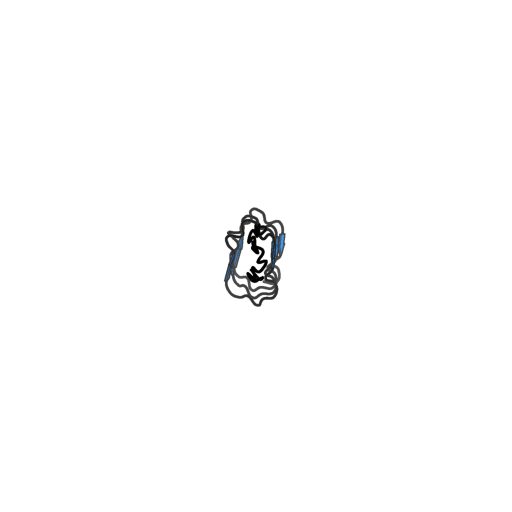1 0.028 1.00 98.00 91 THR A O 1
ATOM 705 N N . SER A 1 92 ? -11.526 0.908 0.681 1.00 98.31 92 SER A N 1
ATOM 706 C CA . SER A 1 92 ? -11.168 1.733 -0.468 1.00 98.31 92 SER A CA 1
ATOM 707 C C . SER A 1 92 ? -9.734 1.457 -0.911 1.00 98.31 92 SER A C 1
ATOM 709 O O . SER A 1 92 ? -8.789 1.606 -0.136 1.00 98.31 92 SER A O 1
ATOM 711 N N . LEU A 1 93 ? -9.578 1.067 -2.175 1.00 97.81 93 LEU A N 1
ATOM 712 C CA . LEU A 1 93 ? -8.289 0.866 -2.827 1.00 97.81 93 LEU A CA 1
ATOM 713 C C . LEU A 1 93 ? -8.271 1.657 -4.133 1.00 97.81 93 LEU A C 1
ATOM 715 O O . LEU A 1 93 ? -9.044 1.367 -5.046 1.00 97.81 93 LEU A O 1
ATOM 719 N N . ILE A 1 94 ? -7.381 2.643 -4.216 1.00 98.12 94 ILE A N 1
ATOM 720 C CA . ILE A 1 94 ? -7.140 3.432 -5.425 1.00 98.12 94 ILE A CA 1
ATOM 721 C C . ILE A 1 94 ? -5.710 3.143 -5.880 1.00 98.12 94 ILE A C 1
ATOM 723 O O . ILE A 1 94 ? -4.755 3.532 -5.212 1.00 98.12 94 ILE A O 1
ATOM 727 N N . ALA A 1 95 ? -5.583 2.404 -6.979 1.00 96.88 95 ALA A N 1
ATOM 728 C CA . ALA A 1 95 ? -4.312 1.893 -7.495 1.00 96.88 95 ALA A CA 1
ATOM 729 C C . ALA A 1 95 ? -4.206 2.060 -9.021 1.00 96.88 95 ALA A C 1
ATOM 731 O O . ALA A 1 95 ? -3.586 1.247 -9.705 1.00 96.88 95 ALA A O 1
ATOM 732 N N . ASP A 1 96 ? -4.856 3.081 -9.577 1.00 97.00 96 ASP A N 1
ATOM 733 C CA . ASP A 1 96 ? -4.800 3.355 -11.011 1.00 97.00 96 ASP A CA 1
ATOM 734 C C . ASP A 1 96 ? -3.422 3.889 -11.437 1.00 97.00 96 ASP A C 1
ATOM 736 O O . ASP A 1 96 ? -2.668 4.433 -10.634 1.00 97.00 96 ASP A O 1
ATOM 740 N N . SER A 1 97 ? -3.102 3.767 -12.725 1.00 96.88 97 SER A N 1
ATOM 741 C CA . SER A 1 97 ? -1.887 4.361 -13.299 1.00 96.88 97 SER A CA 1
ATOM 742 C C . SER A 1 97 ? -0.579 3.859 -12.654 1.00 96.88 97 SER A C 1
ATOM 744 O O . SER A 1 97 ? 0.296 4.663 -12.344 1.00 96.88 97 SER A O 1
ATOM 746 N N . ASN A 1 98 ? -0.476 2.544 -12.433 1.00 92.06 98 ASN A N 1
ATOM 747 C CA . ASN A 1 98 ? 0.718 1.832 -11.957 1.00 92.06 98 ASN A CA 1
ATOM 748 C C . ASN A 1 98 ? 1.441 1.080 -13.076 1.00 92.06 98 ASN A C 1
ATOM 750 O O . ASN A 1 98 ? 0.754 0.716 -14.060 1.00 92.06 98 ASN A O 1
#

InterPro domains:
  IPR032675 Leucine-rich r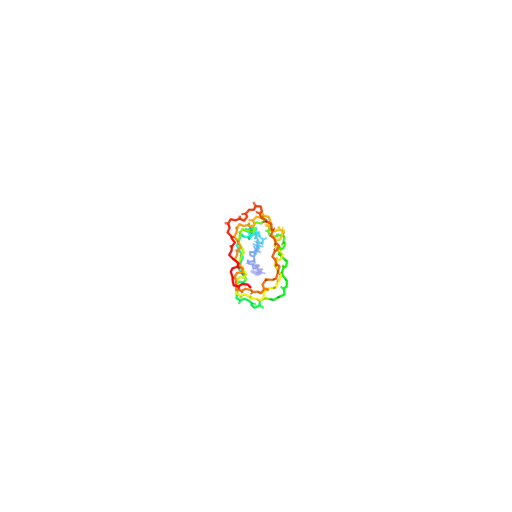epeat domain superfamily [G3DSA:3.80.10.10] (6-98)

Secondary structure (DSSP, 8-state):
------------------------PPP-EEE-TTS--EEEEE--S-TT--EEE--SSEEEEEEETT-TT--EEE--SS--SEEEE-TTS--EEE----

Radius of gyration: 25.74 Å; chains: 1; bounding box: 40×55×80 Å

Sequence (98 aa):
MKTNEKLDQQQQPVNGSSDSSDQQQPLKSFSLKGNQLSGSILIGNYNYLTQLEVSENEMEVLDLSSLAQLETLKCSHNKLLELMLNGSNITSLIADSN

pLDDT: mean 82.99, std 21.35, range [29.67, 98.5]